Protein AF-A0AAN4F3D4-F1 (afdb_monomer)

pLDDT: mean 86.7, std 9.07, range [56.12, 97.0]

Structure (mmCIF, N/CA/C/O backbone):
data_AF-A0AAN4F3D4-F1
#
_entry.id   AF-A0AAN4F3D4-F1
#
loop_
_atom_site.group_PDB
_atom_site.id
_atom_site.type_symbol
_atom_site.label_atom_id
_atom_site.label_alt_id
_atom_site.label_comp_id
_atom_site.label_asym_id
_atom_site.label_entity_id
_atom_site.label_seq_id
_atom_site.pdbx_PDB_ins_code
_atom_site.Cartn_x
_atom_site.Cartn_y
_atom_site.Cartn_z
_atom_site.occupancy
_atom_site.B_iso_or_equiv
_atom_site.auth_seq_id
_atom_site.auth_comp_id
_atom_site.auth_asym_id
_atom_site.auth_atom_id
_atom_site.pdbx_PDB_model_num
ATOM 1 N N . MET A 1 1 ? 13.752 11.845 3.260 1.00 56.12 1 MET A N 1
ATOM 2 C CA . MET A 1 1 ? 14.013 10.786 4.258 1.00 56.12 1 MET A CA 1
ATOM 3 C C . MET A 1 1 ? 14.156 9.460 3.514 1.00 56.12 1 MET A C 1
ATOM 5 O O . MET A 1 1 ? 13.828 9.439 2.333 1.00 56.12 1 MET A O 1
ATOM 9 N N . ALA A 1 2 ? 14.712 8.408 4.121 1.00 69.50 2 ALA A N 1
ATOM 10 C CA . ALA A 1 2 ? 14.893 7.112 3.459 1.00 69.50 2 ALA A CA 1
ATOM 11 C C . ALA A 1 2 ? 14.194 6.019 4.272 1.00 69.50 2 ALA A C 1
ATOM 13 O O . ALA A 1 2 ? 14.577 5.769 5.412 1.00 69.50 2 ALA A O 1
ATOM 14 N N . VAL A 1 3 ? 13.186 5.384 3.676 1.00 72.94 3 VAL A N 1
ATOM 15 C CA . VAL A 1 3 ? 12.516 4.206 4.237 1.00 72.94 3 VAL A CA 1
ATOM 16 C C . VAL A 1 3 ? 13.283 2.968 3.778 1.00 72.94 3 VAL A C 1
ATOM 18 O O . VAL A 1 3 ? 13.637 2.853 2.603 1.00 72.94 3 VAL A O 1
ATOM 21 N N . SER A 1 4 ? 13.576 2.055 4.704 1.00 79.50 4 SER A N 1
ATOM 22 C CA . SER A 1 4 ? 14.210 0.772 4.389 1.00 79.50 4 SER A CA 1
ATOM 23 C C . SER A 1 4 ? 13.163 -0.324 4.464 1.00 79.50 4 SER A C 1
ATOM 25 O O . SER A 1 4 ? 12.518 -0.492 5.489 1.00 79.50 4 SER A O 1
ATOM 27 N N . AL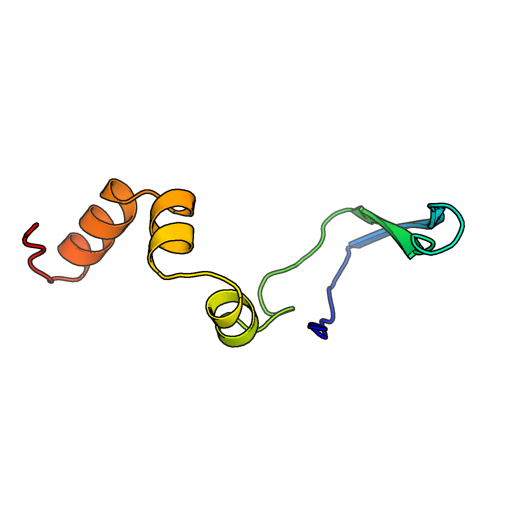A A 1 5 ? 13.009 -1.085 3.387 1.00 80.19 5 ALA A N 1
ATOM 28 C CA . ALA A 1 5 ? 11.957 -2.083 3.273 1.00 80.19 5 ALA A CA 1
ATOM 29 C C . ALA A 1 5 ? 12.484 -3.358 2.619 1.00 80.19 5 ALA A C 1
ATOM 31 O O . ALA A 1 5 ? 13.419 -3.321 1.816 1.00 80.19 5 ALA A O 1
ATOM 32 N N . THR A 1 6 ? 11.880 -4.497 2.949 1.00 85.81 6 THR A N 1
ATOM 33 C CA . THR A 1 6 ? 12.121 -5.766 2.250 1.00 85.81 6 THR A CA 1
ATOM 34 C C . THR A 1 6 ? 10.789 -6.340 1.811 1.00 85.81 6 THR A C 1
ATOM 36 O O . THR A 1 6 ? 9.982 -6.738 2.643 1.00 85.81 6 THR A O 1
ATOM 39 N N . PHE A 1 7 ? 10.578 -6.410 0.501 1.00 87.50 7 PHE A N 1
ATOM 40 C CA . PHE A 1 7 ? 9.342 -6.916 -0.087 1.00 87.50 7 PHE A CA 1
ATOM 41 C C . PHE A 1 7 ? 9.518 -8.358 -0.547 1.00 87.50 7 PHE A C 1
ATOM 43 O O . PHE A 1 7 ? 10.603 -8.759 -0.981 1.00 87.50 7 PHE A O 1
ATOM 50 N N . ARG A 1 8 ? 8.433 -9.131 -0.506 1.00 89.38 8 ARG A N 1
ATOM 51 C CA . ARG A 1 8 ? 8.369 -10.428 -1.184 1.00 89.38 8 ARG A CA 1
ATOM 52 C C . ARG A 1 8 ? 7.648 -10.249 -2.505 1.00 89.38 8 ARG A C 1
ATOM 54 O O . ARG A 1 8 ? 6.654 -9.538 -2.591 1.00 89.38 8 ARG A O 1
ATOM 61 N N . VAL A 1 9 ? 8.168 -10.890 -3.540 1.00 92.75 9 VAL A N 1
ATOM 62 C CA . VAL A 1 9 ? 7.585 -10.862 -4.879 1.00 92.75 9 VAL A CA 1
ATOM 63 C C . VAL A 1 9 ? 7.582 -12.271 -5.433 1.00 92.75 9 VAL A C 1
ATOM 65 O O . VAL A 1 9 ? 8.503 -13.050 -5.173 1.00 92.75 9 VAL A O 1
ATOM 68 N N . LYS A 1 10 ? 6.561 -12.610 -6.217 1.00 94.62 10 LYS A N 1
ATOM 69 C CA . LYS A 1 10 ? 6.512 -13.920 -6.877 1.00 94.62 10 LYS A CA 1
ATOM 70 C C . LYS A 1 10 ? 7.485 -13.999 -8.051 1.00 94.62 10 LYS A C 1
ATOM 72 O O . LYS A 1 10 ? 8.019 -15.068 -8.334 1.00 94.62 10 LYS A O 1
ATOM 77 N N . GLN A 1 11 ? 7.681 -12.886 -8.754 1.00 95.19 11 GLN A N 1
ATOM 78 C CA . GLN A 1 11 ? 8.531 -12.811 -9.938 1.00 95.19 11 GLN A CA 1
ATOM 79 C C . GLN A 1 11 ? 9.037 -11.382 -10.149 1.00 95.19 11 GLN A C 1
ATOM 81 O O . GLN A 1 11 ? 8.269 -10.432 -10.011 1.00 95.19 11 GLN A O 1
ATOM 86 N N . ILE A 1 12 ? 10.306 -11.257 -10.542 1.00 96.06 12 ILE A N 1
ATOM 87 C CA . ILE A 1 12 ? 10.892 -10.022 -11.076 1.00 96.06 12 ILE A CA 1
ATOM 88 C C . ILE A 1 12 ? 10.914 -10.145 -12.601 1.00 96.06 12 ILE A C 1
ATOM 90 O O . ILE A 1 12 ? 11.449 -11.121 -13.129 1.00 96.06 12 ILE A O 1
ATOM 94 N N . ASN A 1 13 ? 10.316 -9.182 -13.297 1.00 96.75 13 ASN A N 1
ATOM 95 C CA . ASN A 1 13 ? 10.246 -9.148 -14.757 1.00 96.75 13 ASN A CA 1
ATOM 96 C C . ASN A 1 13 ? 11.461 -8.428 -15.348 1.00 96.75 13 ASN A C 1
ATOM 98 O O . ASN A 1 13 ? 12.044 -8.902 -16.323 1.00 96.75 13 ASN A O 1
ATOM 102 N N . SER A 1 14 ? 11.861 -7.301 -14.755 1.00 97.00 14 SER A N 1
ATOM 103 C CA . SER A 1 14 ? 13.012 -6.522 -15.209 1.00 97.00 14 SER A CA 1
ATOM 104 C C . SER A 1 14 ? 13.625 -5.692 -14.080 1.00 97.00 14 SER A C 1
ATOM 106 O O . SER A 1 14 ? 12.981 -5.379 -13.078 1.00 97.00 14 SER A O 1
ATOM 108 N N . ILE A 1 15 ? 14.904 -5.356 -14.254 1.00 96.44 15 ILE A N 1
ATOM 109 C CA . ILE A 1 15 ? 15.646 -4.413 -13.419 1.00 96.44 15 ILE A CA 1
ATOM 110 C C . ILE A 1 15 ? 16.414 -3.508 -14.375 1.00 96.44 15 ILE A C 1
ATOM 112 O O . ILE A 1 15 ? 17.277 -3.991 -15.113 1.00 96.44 15 ILE A O 1
ATOM 116 N N . GLN A 1 16 ? 16.114 -2.213 -14.373 1.00 96.88 16 GLN A N 1
ATOM 117 C CA . GLN A 1 16 ? 16.713 -1.271 -15.314 1.00 96.88 16 GLN A CA 1
ATOM 118 C C . GLN A 1 16 ? 16.970 0.095 -14.668 1.00 96.88 16 GLN A C 1
ATOM 120 O O . GLN A 1 16 ? 16.197 0.532 -13.816 1.00 96.88 16 GLN A O 1
ATOM 125 N N . PRO A 1 17 ? 18.059 0.789 -15.038 1.00 95.44 17 PRO A N 1
ATOM 126 C CA . PRO A 1 17 ? 18.224 2.180 -14.651 1.00 95.44 17 PRO A CA 1
ATOM 127 C C . PRO A 1 17 ? 17.194 3.041 -15.394 1.00 95.44 17 PRO A C 1
ATOM 129 O O . PRO A 1 17 ? 17.005 2.870 -16.597 1.00 95.44 17 PRO A O 1
ATOM 132 N N . ASN A 1 18 ? 16.579 3.989 -14.693 1.00 95.94 18 ASN A N 1
ATOM 133 C CA . ASN A 1 18 ? 15.695 4.997 -15.274 1.00 95.94 18 ASN A CA 1
ATOM 134 C C . ASN A 1 18 ? 16.073 6.402 -14.763 1.00 95.94 18 ASN A C 1
ATOM 136 O O . ASN A 1 18 ? 16.783 6.551 -13.763 1.00 95.94 18 ASN A O 1
ATOM 140 N N . GLY A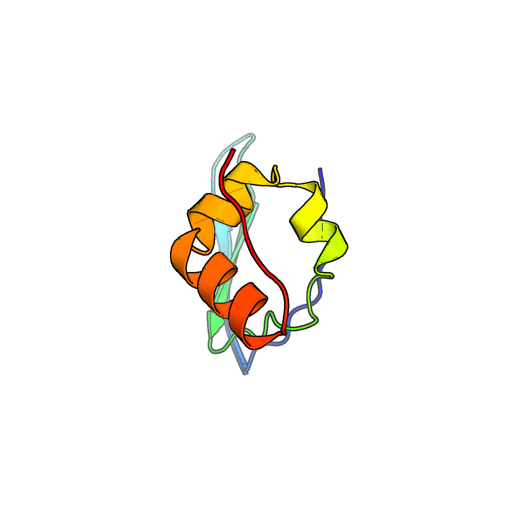 1 19 ? 15.620 7.433 -15.472 1.00 93.25 19 GLY A N 1
ATOM 141 C CA . GLY A 1 19 ? 15.917 8.836 -15.202 1.00 93.25 19 GLY A CA 1
ATOM 142 C C . GLY A 1 19 ? 17.321 9.280 -15.632 1.00 93.25 19 GLY A C 1
ATOM 143 O O . GLY A 1 19 ? 18.225 8.473 -15.845 1.00 93.25 19 GLY A O 1
ATOM 144 N N . ASP A 1 20 ? 17.501 10.600 -15.716 1.00 92.75 20 ASP A N 1
ATOM 145 C CA . ASP A 1 20 ? 18.742 11.249 -16.149 1.00 92.75 20 ASP A CA 1
ATOM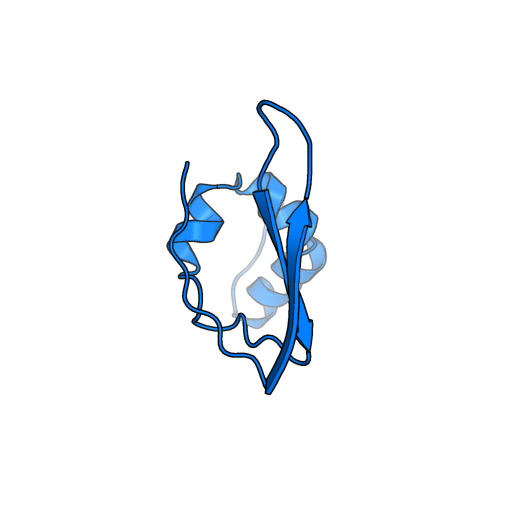 146 C C . ASP A 1 20 ? 19.311 12.192 -15.079 1.00 92.75 20 ASP A C 1
ATOM 148 O O . ASP A 1 20 ? 18.589 12.799 -14.281 1.00 92.75 20 ASP A O 1
ATOM 152 N N . GLY A 1 21 ? 20.639 12.346 -15.084 1.00 92.25 21 GLY A N 1
ATOM 153 C CA . GLY A 1 21 ? 21.355 13.268 -14.202 1.00 92.25 21 GLY A CA 1
ATOM 154 C C . GLY A 1 21 ? 21.103 12.993 -12.717 1.00 92.25 21 GLY A C 1
ATOM 155 O O . GLY A 1 21 ? 21.388 11.907 -12.218 1.00 92.25 21 GLY A O 1
ATOM 156 N N . TRP A 1 22 ? 20.588 14.001 -12.011 1.00 89.88 22 TRP A N 1
ATOM 157 C CA . TRP A 1 22 ? 20.328 13.949 -10.569 1.00 89.88 22 TRP A CA 1
ATOM 158 C C . TRP A 1 22 ? 19.127 13.069 -10.187 1.00 89.88 22 TRP A C 1
ATOM 160 O O . TRP A 1 22 ? 19.002 12.715 -9.020 1.00 89.88 22 TRP A O 1
ATOM 170 N N . ASN A 1 23 ? 18.274 12.693 -11.149 1.00 89.81 23 ASN A N 1
ATOM 171 C CA . ASN A 1 23 ? 17.089 11.859 -10.925 1.00 89.81 23 ASN A CA 1
ATOM 172 C C . ASN A 1 23 ? 17.289 10.402 -11.383 1.00 89.81 23 ASN A C 1
ATOM 174 O O . ASN A 1 23 ? 16.327 9.691 -11.671 1.00 89.81 23 ASN A O 1
ATOM 178 N N . ARG A 1 24 ? 18.539 9.947 -11.515 1.00 94.62 24 ARG A N 1
ATOM 179 C CA . ARG A 1 24 ? 18.830 8.566 -11.907 1.00 94.62 24 ARG A CA 1
ATOM 180 C C . ARG A 1 24 ? 18.499 7.608 -10.761 1.00 94.62 24 ARG A C 1
ATOM 182 O O . ARG A 1 24 ? 19.019 7.760 -9.659 1.00 94.62 24 ARG A O 1
ATOM 189 N N . HIS A 1 25 ? 17.675 6.605 -11.032 1.00 93.56 25 HIS A N 1
ATOM 190 C CA . HIS A 1 25 ? 17.218 5.615 -10.059 1.00 93.56 25 HIS A CA 1
ATOM 191 C C . HIS A 1 25 ? 17.104 4.222 -10.694 1.00 93.56 25 HIS A C 1
ATOM 193 O O . HIS A 1 25 ? 17.286 4.051 -11.900 1.00 93.56 25 HIS A O 1
ATOM 199 N N . MET A 1 26 ? 16.857 3.210 -9.863 1.00 94.75 26 MET A N 1
ATOM 200 C CA . MET A 1 26 ? 16.593 1.843 -10.310 1.00 94.75 26 MET A CA 1
ATOM 201 C C . MET A 1 26 ? 15.086 1.622 -10.385 1.00 94.75 26 MET A C 1
ATOM 203 O O . MET A 1 26 ? 14.389 1.824 -9.393 1.00 94.75 26 MET A O 1
ATOM 207 N N . GLU A 1 27 ? 14.604 1.178 -11.537 1.00 94.62 27 GLU A N 1
ATOM 208 C CA . GLU A 1 27 ? 13.238 0.707 -11.721 1.00 94.62 27 GLU A CA 1
ATOM 209 C C . GLU A 1 27 ? 13.235 -0.824 -11.717 1.00 94.62 27 GLU A C 1
ATOM 211 O O . GLU A 1 27 ? 14.071 -1.466 -12.364 1.00 94.62 27 GLU A O 1
ATOM 216 N N . ILE A 1 28 ? 12.321 -1.408 -10.943 1.00 94.25 28 ILE A N 1
ATOM 217 C CA . ILE A 1 28 ? 12.177 -2.855 -10.785 1.00 94.25 28 ILE A CA 1
ATOM 218 C C . ILE A 1 28 ? 10.719 -3.200 -11.087 1.00 94.25 28 ILE A C 1
ATOM 220 O O . ILE A 1 28 ? 9.827 -2.840 -10.321 1.00 94.25 28 ILE A O 1
ATOM 224 N N . ASP A 1 29 ? 10.486 -3.903 -12.192 1.00 94.50 29 ASP A N 1
ATOM 225 C CA . ASP A 1 29 ? 9.168 -4.435 -12.544 1.00 94.50 29 ASP A CA 1
ATOM 226 C C . ASP A 1 29 ? 8.984 -5.804 -11.877 1.00 94.50 29 ASP A C 1
ATOM 228 O O . ASP A 1 29 ? 9.785 -6.726 -12.079 1.00 94.50 29 ASP A O 1
ATOM 232 N N . VAL A 1 30 ? 7.937 -5.939 -11.062 1.00 94.25 30 VAL A N 1
ATOM 233 C CA . VAL A 1 30 ? 7.640 -7.139 -10.277 1.00 94.25 30 VAL A CA 1
ATOM 234 C C . VAL A 1 30 ? 6.165 -7.508 -10.358 1.00 94.25 30 VAL A C 1
ATOM 236 O O . VAL A 1 30 ? 5.287 -6.652 -10.402 1.00 94.25 30 VAL A O 1
ATOM 239 N N . ASN A 1 31 ? 5.882 -8.808 -10.294 1.00 92.69 31 ASN A N 1
ATOM 240 C CA . ASN A 1 31 ? 4.525 -9.337 -10.197 1.00 92.69 31 ASN A CA 1
ATOM 241 C C . ASN A 1 31 ? 4.246 -9.876 -8.789 1.00 92.69 31 ASN A C 1
ATOM 243 O O . ASN A 1 31 ? 5.079 -10.580 -8.209 1.00 92.69 31 ASN A O 1
ATOM 247 N N . TYR A 1 32 ? 3.024 -9.632 -8.302 1.00 89.56 32 TYR A N 1
ATOM 248 C CA . TYR A 1 32 ? 2.530 -10.078 -6.992 1.00 89.56 32 TYR A CA 1
ATOM 249 C C . TYR A 1 32 ? 3.439 -9.618 -5.841 1.00 89.56 32 TYR A C 1
ATOM 251 O O . TYR A 1 32 ? 4.066 -10.440 -5.175 1.00 89.56 32 TYR A O 1
ATOM 259 N N . ILE A 1 33 ? 3.544 -8.300 -5.648 1.00 89.88 33 ILE A N 1
ATOM 260 C CA . ILE A 1 33 ? 4.277 -7.726 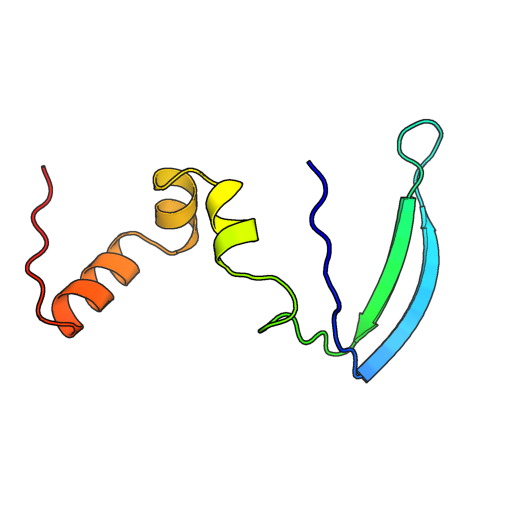-4.518 1.00 89.88 33 ILE A CA 1
ATOM 261 C C . ILE A 1 33 ? 3.462 -7.853 -3.226 1.00 89.88 33 ILE A C 1
ATO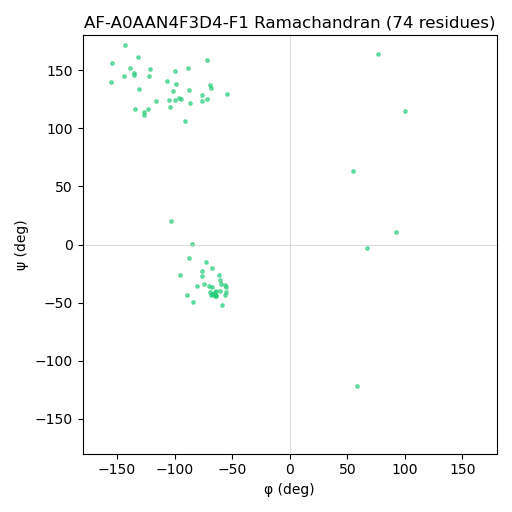M 263 O O . ILE A 1 33 ? 2.325 -7.390 -3.138 1.00 89.88 33 ILE A O 1
ATOM 267 N N . GLU A 1 34 ? 4.053 -8.482 -2.218 1.00 88.06 34 GLU A N 1
ATOM 268 C CA . GLU A 1 34 ? 3.545 -8.494 -0.850 1.00 88.06 34 GLU A CA 1
ATOM 269 C C . GLU A 1 34 ? 4.170 -7.313 -0.102 1.00 88.06 34 GLU A C 1
ATOM 271 O O . GLU A 1 34 ? 5.364 -7.310 0.208 1.00 88.06 34 GLU A O 1
ATOM 276 N N . ILE A 1 35 ? 3.352 -6.285 0.131 1.00 82.81 35 ILE A N 1
ATOM 277 C CA . ILE A 1 35 ? 3.748 -5.059 0.844 1.00 82.81 35 ILE A CA 1
ATOM 278 C C . ILE A 1 35 ? 3.380 -5.141 2.330 1.00 82.81 35 ILE A C 1
ATOM 280 O O . ILE A 1 35 ? 4.033 -4.514 3.161 1.00 82.81 35 ILE A O 1
ATOM 284 N N . ALA A 1 36 ? 2.359 -5.934 2.671 1.00 76.06 36 ALA A N 1
ATOM 285 C CA . ALA A 1 36 ? 1.996 -6.193 4.058 1.00 76.06 36 ALA A CA 1
ATOM 286 C C . ALA A 1 36 ? 3.227 -6.717 4.820 1.00 76.06 36 ALA A C 1
ATOM 288 O O . ALA A 1 36 ? 3.924 -7.608 4.337 1.00 76.06 36 ALA A O 1
ATOM 289 N N . ASP A 1 37 ? 3.520 -6.103 5.966 1.00 71.06 37 ASP A N 1
ATOM 290 C CA . ASP A 1 37 ? 4.675 -6.374 6.837 1.00 71.06 37 ASP A CA 1
ATOM 291 C C . ASP A 1 37 ? 6.070 -6.026 6.271 1.00 71.06 37 ASP A C 1
ATOM 293 O O . ASP A 1 37 ? 7.066 -6.144 6.988 1.00 71.06 37 ASP A O 1
ATOM 297 N N . ALA A 1 38 ? 6.175 -5.564 5.018 1.00 80.44 38 ALA A N 1
ATOM 298 C CA . ALA A 1 38 ? 7.447 -5.155 4.408 1.00 80.44 38 ALA A CA 1
ATOM 299 C C . ALA A 1 38 ? 7.939 -3.784 4.902 1.00 80.44 38 ALA A C 1
ATOM 301 O O . ALA A 1 38 ? 9.143 -3.510 4.887 1.00 80.44 38 ALA A O 1
ATOM 302 N N . ILE A 1 39 ? 6.996 -2.936 5.319 1.00 77.75 39 ILE A N 1
ATOM 303 C CA . ILE A 1 39 ? 7.216 -1.612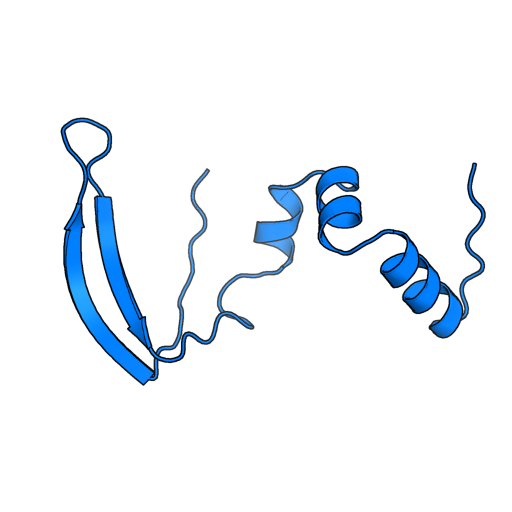 5.901 1.00 77.75 39 ILE A CA 1
ATOM 304 C C . ILE A 1 39 ? 6.381 -1.536 7.173 1.00 77.75 39 ILE A C 1
ATOM 306 O O . ILE A 1 39 ? 5.204 -1.905 7.174 1.00 77.75 39 ILE A O 1
ATOM 310 N N . LYS A 1 40 ? 6.973 -1.048 8.261 1.00 78.06 40 LYS A N 1
ATOM 311 C CA . LYS A 1 40 ? 6.217 -0.809 9.490 1.00 78.06 40 LYS A CA 1
ATOM 312 C C . LYS A 1 40 ? 5.248 0.343 9.276 1.00 78.06 40 LYS A C 1
ATOM 314 O O . LYS A 1 40 ? 5.645 1.392 8.775 1.00 78.06 40 LYS A O 1
ATOM 319 N N . ALA A 1 41 ? 4.002 0.178 9.717 1.00 73.81 41 ALA A N 1
ATOM 320 C CA . ALA A 1 41 ? 3.007 1.245 9.643 1.00 73.81 41 ALA A CA 1
ATOM 321 C C . ALA A 1 41 ? 3.510 2.524 10.329 1.00 73.81 41 ALA A C 1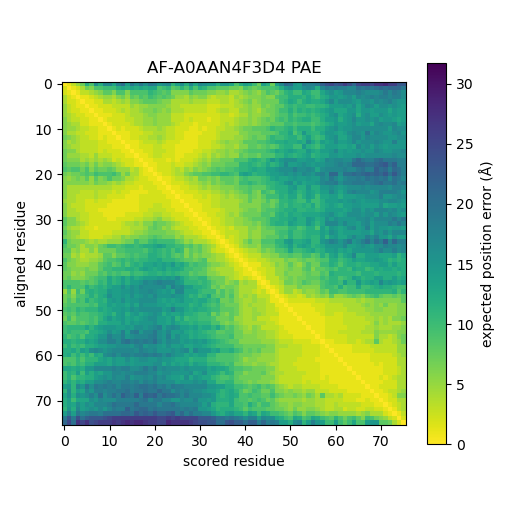
ATOM 323 O O . ALA A 1 41 ? 3.295 3.607 9.803 1.00 73.81 41 ALA A O 1
ATOM 324 N N . GLU A 1 42 ? 4.256 2.406 11.434 1.00 74.50 42 GLU A N 1
ATOM 325 C CA . GLU A 1 42 ? 4.839 3.569 12.113 1.00 74.50 42 GLU A CA 1
ATOM 326 C C . GLU A 1 42 ? 5.799 4.376 11.225 1.00 74.50 42 GLU A C 1
ATOM 328 O O . GLU A 1 42 ? 5.834 5.593 11.349 1.00 74.50 42 GLU A O 1
ATOM 333 N N . GLU A 1 43 ? 6.543 3.731 10.319 1.00 73.75 43 GLU A N 1
ATOM 334 C CA . GLU A 1 43 ? 7.465 4.408 9.390 1.00 73.75 43 GLU A CA 1
ATOM 335 C C . GLU A 1 43 ? 6.728 5.095 8.232 1.00 73.75 43 GLU A C 1
ATOM 337 O O . GLU A 1 43 ? 7.251 6.033 7.640 1.00 73.75 43 GLU A O 1
ATOM 342 N N . ILE A 1 44 ? 5.508 4.649 7.917 1.00 72.31 44 ILE A N 1
ATOM 343 C CA . ILE A 1 44 ? 4.646 5.277 6.908 1.00 72.31 44 ILE A CA 1
ATOM 344 C C . ILE A 1 44 ? 3.875 6.436 7.537 1.00 72.31 44 ILE A C 1
ATOM 346 O O . ILE A 1 44 ? 3.864 7.536 6.999 1.00 72.31 44 ILE A O 1
ATOM 350 N N . VAL A 1 45 ? 3.243 6.205 8.690 1.00 71.31 45 VAL A N 1
ATOM 351 C CA . VAL A 1 45 ? 2.374 7.179 9.367 1.00 71.31 45 VAL A CA 1
ATOM 352 C C . VAL A 1 45 ? 3.141 8.446 9.746 1.00 71.31 45 VAL A C 1
ATOM 354 O O . VAL A 1 45 ? 2.563 9.523 9.718 1.00 71.31 45 VAL A O 1
ATOM 357 N N . THR A 1 46 ? 4.443 8.360 10.041 1.00 72.50 46 THR A N 1
ATOM 358 C CA . THR A 1 46 ? 5.268 9.551 10.308 1.00 72.50 46 THR A CA 1
ATOM 359 C C . THR A 1 46 ? 5.487 10.455 9.095 1.00 72.50 46 THR A C 1
ATOM 361 O O . THR A 1 46 ? 5.842 11.617 9.278 1.00 72.50 46 THR A O 1
ATOM 364 N N . GLU A 1 47 ? 5.302 9.948 7.875 1.00 77.50 47 GLU A N 1
ATOM 365 C CA . GLU A 1 47 ? 5.510 10.707 6.632 1.00 77.50 47 GLU A CA 1
ATOM 366 C C . GLU A 1 47 ? 4.255 11.483 6.194 1.00 77.50 47 GLU A C 1
ATOM 368 O O . GLU A 1 47 ? 4.343 12.341 5.316 1.00 77.50 47 GLU A O 1
ATOM 373 N N . TYR A 1 48 ? 3.099 11.218 6.811 1.00 78.75 48 TYR A N 1
ATOM 374 C CA . TYR A 1 48 ? 1.817 11.836 6.471 1.00 78.75 48 TYR A CA 1
ATOM 375 C C . TYR A 1 48 ? 1.211 12.542 7.681 1.00 78.75 48 TYR A C 1
ATOM 377 O O . TYR A 1 48 ? 1.320 12.079 8.818 1.00 78.75 48 TYR A O 1
ATOM 385 N N . SER A 1 49 ? 0.532 13.666 7.457 1.00 84.50 49 SER A N 1
ATOM 386 C CA . SER A 1 49 ? -0.271 14.265 8.520 1.00 84.50 49 SER A CA 1
ATOM 387 C C . SER A 1 49 ? -1.526 13.423 8.781 1.00 84.50 49 SER A C 1
ATOM 389 O O . SER A 1 49 ? -1.990 12.676 7.918 1.00 84.50 49 SER A O 1
ATOM 391 N N . ALA A 1 50 ? -2.118 13.565 9.971 1.00 84.25 50 ALA A N 1
ATOM 392 C CA . ALA A 1 50 ? -3.385 12.905 10.289 1.00 84.25 50 ALA A CA 1
ATOM 393 C C . ALA A 1 50 ? -4.494 13.257 9.279 1.00 84.25 50 ALA A C 1
ATOM 395 O O . ALA A 1 50 ? -5.298 12.394 8.943 1.00 84.25 50 A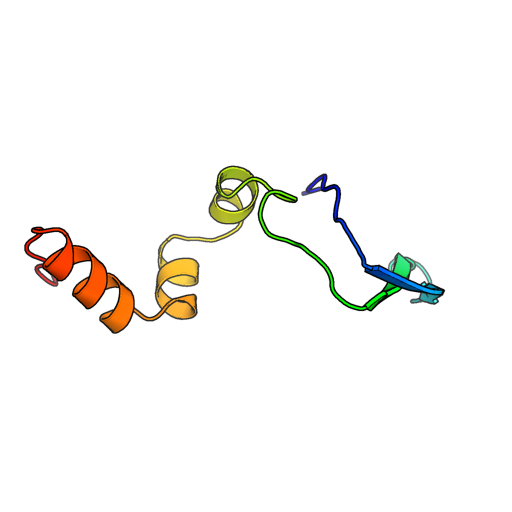LA A O 1
ATOM 396 N N . SER A 1 51 ? -4.502 14.490 8.759 1.00 85.88 51 SER A N 1
ATOM 397 C CA . SER A 1 51 ? -5.427 14.914 7.706 1.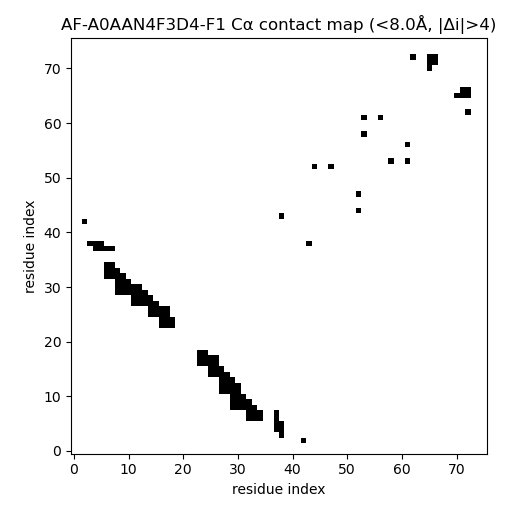00 85.88 51 SER A CA 1
ATOM 398 C C . SER A 1 51 ? -5.180 14.200 6.379 1.00 85.88 51 SER A C 1
ATOM 400 O O . SER A 1 51 ? -6.144 13.746 5.774 1.00 85.88 51 SER A O 1
ATOM 402 N N . ASP A 1 52 ? -3.920 14.033 5.960 1.00 86.62 52 ASP A N 1
ATOM 403 C CA . ASP A 1 52 ? -3.600 13.350 4.694 1.00 86.62 52 ASP A CA 1
ATOM 404 C C . ASP A 1 52 ? -4.033 11.878 4.744 1.00 86.62 52 ASP A C 1
ATOM 406 O O . ASP A 1 52 ? -4.571 11.333 3.781 1.00 86.62 52 ASP A O 1
ATOM 410 N N . LEU A 1 53 ? -3.825 11.232 5.896 1.00 85.06 53 LEU A N 1
ATOM 411 C CA . LEU A 1 53 ? -4.254 9.853 6.120 1.00 85.06 53 LEU A CA 1
ATOM 412 C C . LEU A 1 53 ? -5.782 9.736 6.156 1.00 85.06 53 LEU A C 1
ATOM 414 O O . LEU A 1 53 ? -6.331 8.804 5.572 1.00 85.06 53 LEU A O 1
ATOM 418 N N . LEU A 1 54 ? -6.470 10.671 6.817 1.00 88.06 54 LEU A N 1
ATOM 419 C CA . LEU A 1 54 ? -7.930 10.677 6.903 1.00 88.06 54 LEU A CA 1
ATOM 420 C C . LEU A 1 54 ? -8.578 10.898 5.528 1.00 88.06 54 LEU A C 1
ATOM 422 O O . LEU A 1 54 ? -9.546 10.217 5.197 1.00 88.06 54 LEU A O 1
ATOM 426 N N . GLU A 1 55 ? -8.018 11.791 4.710 1.00 88.44 55 GLU A N 1
ATOM 427 C CA . GLU A 1 55 ? -8.464 12.021 3.332 1.00 88.44 55 GLU A CA 1
ATOM 428 C C . GLU A 1 55 ? -8.257 10.777 2.458 1.00 88.44 55 GLU A C 1
ATOM 430 O O . GLU A 1 55 ? -9.161 10.380 1.724 1.00 88.44 55 GLU A O 1
ATOM 435 N N . ALA A 1 56 ? -7.093 10.129 2.561 1.00 87.00 56 ALA A N 1
ATOM 436 C CA . ALA A 1 56 ? -6.772 8.949 1.762 1.00 87.00 56 ALA A CA 1
ATOM 437 C C . ALA A 1 56 ? -7.630 7.722 2.115 1.00 87.00 56 ALA A C 1
ATOM 439 O O . ALA A 1 56 ? -7.964 6.936 1.226 1.00 87.00 56 ALA A O 1
ATOM 440 N N . ILE A 1 57 ? -7.958 7.535 3.398 1.00 88.19 57 ILE A N 1
ATOM 441 C CA . ILE A 1 57 ? -8.789 6.415 3.868 1.00 88.19 57 ILE A CA 1
ATOM 442 C C . ILE A 1 57 ? -10.278 6.704 3.641 1.00 88.19 57 ILE A C 1
ATOM 444 O O . ILE A 1 57 ? -11.025 5.789 3.311 1.00 88.19 57 ILE A O 1
ATOM 448 N N . GLY A 1 58 ? -10.698 7.961 3.790 1.00 90.38 58 GLY A N 1
ATOM 449 C CA . GLY A 1 58 ? -12.095 8.377 3.760 1.00 90.38 58 GLY A CA 1
ATOM 450 C C . GLY A 1 58 ? -12.636 8.579 5.172 1.00 90.38 58 GLY A C 1
ATOM 451 O O . GLY A 1 58 ? -12.771 7.637 5.951 1.00 90.38 58 GLY A O 1
ATOM 452 N N . GLU A 1 59 ? -12.986 9.822 5.499 1.00 90.12 59 GLU A N 1
ATOM 453 C CA . GLU A 1 59 ? -13.471 10.202 6.830 1.00 90.12 59 GLU A CA 1
ATOM 454 C C . GLU A 1 59 ? -14.693 9.379 7.261 1.00 90.12 59 GLU A C 1
ATOM 456 O O . GLU A 1 59 ? -14.730 8.872 8.378 1.00 90.12 59 GLU A O 1
ATOM 461 N N . SER A 1 60 ? -15.652 9.161 6.354 1.00 90.12 60 SER A N 1
ATOM 462 C CA . SER A 1 60 ? -16.836 8.336 6.621 1.00 90.12 60 SER A CA 1
ATOM 463 C C . SER A 1 60 ? -16.488 6.893 6.974 1.00 90.12 60 SER A C 1
ATOM 465 O O . SER A 1 60 ? -17.081 6.330 7.888 1.00 90.12 60 SER A O 1
ATOM 467 N N . ASP A 1 61 ? -15.506 6.305 6.290 1.00 91.69 61 ASP A N 1
ATOM 468 C CA . ASP A 1 61 ? -15.102 4.916 6.516 1.00 91.69 61 ASP A CA 1
ATOM 469 C C . ASP A 1 61 ? -14.392 4.769 7.869 1.00 91.69 61 ASP A C 1
ATOM 471 O O . ASP A 1 61 ? -14.581 3.777 8.580 1.00 91.69 61 ASP A O 1
ATOM 475 N N . VAL A 1 62 ? -13.619 5.788 8.261 1.00 90.88 62 VAL A N 1
ATOM 476 C CA . VAL A 1 62 ? -12.980 5.858 9.581 1.00 90.88 62 VAL A CA 1
ATOM 477 C C . VAL A 1 62 ? -14.019 6.041 10.689 1.00 90.88 62 VAL A C 1
ATOM 479 O O . VAL A 1 62 ? -13.940 5.341 11.701 1.00 90.88 62 VAL A O 1
ATOM 482 N N . ILE A 1 63 ? -15.008 6.921 10.500 1.00 91.75 63 ILE A N 1
ATOM 483 C CA . ILE A 1 63 ? -16.120 7.112 11.445 1.00 91.75 63 ILE A CA 1
ATOM 484 C C . ILE A 1 63 ? -16.883 5.795 11.629 1.00 91.75 63 ILE A C 1
ATOM 486 O O . ILE A 1 63 ? -17.010 5.315 12.756 1.00 91.75 63 ILE A O 1
ATOM 490 N N . ASP A 1 64 ? -17.297 5.157 10.534 1.00 93.94 64 ASP A N 1
ATOM 491 C CA . ASP A 1 64 ? -18.004 3.873 10.548 1.00 93.94 64 ASP A CA 1
ATOM 492 C C . ASP A 1 64 ? -17.218 2.785 11.295 1.00 93.94 64 ASP A C 1
ATOM 494 O O . ASP A 1 64 ? -17.791 1.956 12.012 1.00 93.94 64 ASP A O 1
ATOM 498 N N . TRP A 1 65 ? -15.897 2.742 11.106 1.00 94.00 65 TRP A N 1
ATOM 499 C CA . TRP A 1 65 ? -15.025 1.786 11.784 1.00 94.00 65 TRP A CA 1
ATOM 500 C C . TRP A 1 65 ? -14.911 2.065 13.291 1.00 94.00 65 TRP A C 1
ATOM 502 O O . TRP A 1 65 ? -14.964 1.125 14.096 1.00 94.00 65 TRP A O 1
ATOM 512 N N . LEU A 1 66 ? -14.803 3.336 13.688 1.00 92.75 66 LEU A N 1
ATOM 513 C CA . LEU A 1 66 ? -14.759 3.756 15.092 1.00 92.75 66 LEU A CA 1
ATOM 514 C C . LEU A 1 66 ? -16.078 3.451 15.812 1.00 92.75 66 LEU A C 1
ATOM 516 O O . LEU A 1 66 ? -16.060 2.881 16.907 1.00 92.75 66 LEU A O 1
ATOM 520 N N . GLU A 1 67 ? -17.216 3.738 15.183 1.00 94.75 67 GLU A N 1
ATOM 521 C CA . GLU A 1 67 ? -18.537 3.445 15.746 1.00 94.75 67 GLU A CA 1
ATOM 522 C C . GLU A 1 67 ? -18.771 1.939 15.916 1.00 94.75 67 GLU A C 1
ATOM 524 O O . GLU A 1 67 ? -19.204 1.487 16.980 1.00 94.75 67 GLU A O 1
ATOM 529 N N . LYS A 1 68 ? -18.393 1.124 14.920 1.00 95.06 68 LYS A N 1
ATOM 530 C CA . LYS A 1 68 ? -18.437 -0.351 15.025 1.00 95.06 68 LYS A CA 1
ATOM 531 C C . LYS A 1 68 ? -17.531 -0.897 16.128 1.00 95.06 68 LYS A C 1
ATOM 533 O O . LYS A 1 68 ? -17.805 -1.971 16.663 1.00 95.06 68 LYS A O 1
ATOM 538 N N . SER A 1 69 ? -16.479 -0.163 16.477 1.00 93.56 69 SER A N 1
ATOM 539 C CA . SER A 1 69 ? -15.557 -0.502 17.565 1.00 93.56 69 SER A CA 1
ATOM 540 C C . SER A 1 69 ? -16.050 -0.032 18.944 1.00 93.56 69 SER A C 1
ATOM 542 O O . SER A 1 69 ? -15.386 -0.289 19.947 1.00 93.56 69 SER A O 1
ATOM 544 N N . GLY A 1 70 ? -17.227 0.607 19.020 1.00 94.31 70 GLY A N 1
ATOM 545 C CA . GLY A 1 70 ? -17.870 1.040 20.265 1.00 94.31 70 GLY A CA 1
ATOM 546 C C . GLY A 1 70 ? -17.540 2.469 20.697 1.00 94.31 70 GLY A C 1
ATOM 547 O O . GLY A 1 70 ? -17.869 2.847 21.823 1.00 94.31 70 GLY A O 1
ATOM 548 N N . TYR A 1 71 ? -16.897 3.260 19.835 1.00 93.94 71 TYR A N 1
ATOM 549 C CA . TYR A 1 71 ? -16.641 4.678 20.084 1.00 93.94 71 TYR A CA 1
ATOM 550 C C . TYR A 1 71 ? -17.810 5.541 19.595 1.00 93.94 71 TYR A C 1
ATOM 552 O O . TYR A 1 71 ? -18.519 5.173 18.667 1.00 93.94 71 TYR A O 1
ATOM 560 N N . ILE A 1 72 ? -18.008 6.703 20.220 1.00 90.19 72 ILE A N 1
ATOM 561 C CA . ILE A 1 72 ? -18.932 7.732 19.729 1.00 90.19 72 ILE A CA 1
ATOM 562 C C . ILE A 1 72 ? -18.071 8.826 19.114 1.00 90.19 72 ILE A C 1
ATOM 564 O O . ILE A 1 72 ? -17.250 9.418 19.818 1.00 90.19 72 ILE A O 1
ATOM 568 N N . VAL A 1 73 ? -18.244 9.073 17.818 1.00 88.62 73 VAL A N 1
ATOM 569 C CA . VAL A 1 73 ? -17.533 10.140 17.114 1.00 88.62 73 VAL A CA 1
ATOM 570 C C . VAL A 1 73 ? -18.414 11.384 17.096 1.00 88.62 73 VAL A C 1
ATOM 572 O O . VAL A 1 73 ? -19.569 11.340 16.681 1.00 88.62 73 VAL A O 1
ATOM 575 N N . THR A 1 74 ? -17.880 12.500 17.581 1.00 86.00 74 THR A N 1
ATOM 576 C CA . THR A 1 74 ? -18.526 13.813 17.514 1.00 86.00 74 THR A CA 1
ATOM 577 C C . THR A 1 74 ? -17.666 14.726 16.662 1.00 86.00 74 THR A C 1
ATOM 579 O O . THR A 1 74 ? -16.490 14.906 16.972 1.00 86.00 74 THR A O 1
ATOM 582 N N . ASN A 1 75 ? -18.252 15.290 15.608 1.00 69.50 75 ASN A N 1
ATOM 583 C CA . ASN A 1 75 ? -17.594 16.318 14.811 1.00 69.50 75 ASN A CA 1
ATOM 584 C C . ASN A 1 75 ? -17.642 17.645 15.579 1.00 69.50 75 ASN A C 1
ATOM 586 O O . ASN A 1 75 ? -18.722 18.042 16.026 1.00 69.50 75 ASN A O 1
ATOM 590 N N . ASP A 1 76 ? -16.484 18.290 15.729 1.00 62.53 76 ASP A N 1
ATOM 591 C CA . ASP A 1 76 ? -16.367 19.689 16.168 1.00 62.53 76 ASP A CA 1
ATOM 592 C C . ASP A 1 76 ? -16.639 20.660 15.005 1.00 62.53 76 ASP A C 1
ATOM 594 O O . ASP A 1 76 ? -16.253 20.344 13.853 1.00 62.53 76 ASP A O 1
#

Nearest PDB structures (foldseek):
  5z3k-assembly2_B  TM=3.754E-01  e=9.965E+00  Croceicoccus marinus
  6sgb-assembly1_FI  TM=2.419E-01  e=4.967E+00  Trypanosoma brucei brucei
  9hau-assembly1_AA  TM=2.303E-01  e=4.967E+00  Leviviridae sp.

Sequence (76 aa):
MAVSATFRVKQINSIQPNGDGWNRHMEIDVNYIEIADAIKAEEIVTEYSASDLLEAIGESDVIDWLEKSGYIVTND

Secondary structure (DSSP, 8-state):
-------EEEEEEEEEEES-GGG-EEEEEEEEEE-TTTS-HHHHHTTS-HHHHHHHH-HHHHHHHHHHTT------

Radius of gyration: 18.22 Å; Cα contacts (8 Å, |Δi|>4): 66; chains: 1; bounding box: 40×34×36 Å

Organism: Citrobacter freundii (NCBI:txid546)

Mean predicted aligned error: 9.02 Å

Foldseek 3Di:
DDFQFDKDFPDWPDWDWDDDDPPIDIDTHTHDIDPVVRGDPVVVPVVDDPVRVCVVCDVVVVCVVCVVVVDDDDDD

Solvent-accessible surface area (backbone atoms only — not comparable to full-atom values): 4939 Å² total; per-residue (Å²): 138,84,87,81,70,62,71,51,61,80,41,77,79,48,77,46,80,41,69,63,83,94,58,53,46,80,45,70,46,66,43,70,72,43,59,80,85,23,53,60,65,72,72,53,54,74,77,47,53,73,64,57,51,37,64,74,70,33,60,67,58,52,50,55,53,41,43,77,70,73,47,85,86,77,88,131